Protein AF-A0A7K4CDP3-F1 (afdb_monomer_lite)

Secondary structure (DSSP, 8-state):
-PPP----S---------GGGEESGGG-S-GGGTTEEEEEEEEEEETTEEEEEEEEEE-HHHHHHHTTS--

Radius of gyration: 15.06 Å; chains: 1; bounding box: 26×27×48 Å

pLDDT: mean 80.37, std 11.94, range [55.66, 95.44]

Sequence (71 aa):
KAKTGILVDDVLAVSTFERTDIDETSASGGEEDAAINGIIKKKIKEKEQERHELIIWIDIRHLLRDIGEVS

Structure (mmCIF, N/CA/C/O backbone):
data_AF-A0A7K4CDP3-F1
#
_entry.id   AF-A0A7K4CDP3-F1
#
loop_
_atom_site.group_PDB
_atom_site.id
_atom_site.type_symbol
_atom_site.label_atom_id
_atom_site.label_alt_id
_atom_site.label_comp_id
_atom_site.label_asym_id
_atom_site.label_entity_id
_atom_site.label_seq_id
_atom_site.pdbx_PDB_ins_code
_atom_site.Cartn_x
_atom_site.Cartn_y
_atom_site.Cartn_z
_atom_site.occupancy
_atom_site.B_iso_or_equiv
_atom_site.auth_seq_id
_atom_site.auth_comp_id
_atom_site.auth_asym_id
_atom_site.auth_atom_id
_atom_site.pdbx_PDB_model_num
ATOM 1 N N . LYS A 1 1 ? 7.023 -7.576 -23.877 1.00 63.81 1 LYS A N 1
ATOM 2 C CA . LYS A 1 1 ? 7.541 -7.439 -22.494 1.00 63.81 1 LYS A CA 1
ATOM 3 C C . LYS A 1 1 ? 7.340 -8.771 -21.784 1.00 63.81 1 LYS A C 1
ATOM 5 O O . LYS A 1 1 ? 6.270 -9.352 -21.946 1.00 63.81 1 LYS A O 1
ATOM 10 N N . ALA A 1 2 ? 8.367 -9.280 -21.106 1.00 77.38 2 ALA A N 1
ATOM 11 C CA . ALA A 1 2 ? 8.247 -10.480 -20.281 1.00 77.38 2 ALA A CA 1
ATOM 12 C C . ALA A 1 2 ? 7.423 -10.166 -19.020 1.00 77.38 2 ALA A C 1
ATOM 14 O O . ALA A 1 2 ? 7.276 -9.000 -18.655 1.00 77.38 2 ALA A O 1
ATOM 15 N N . LYS A 1 3 ? 6.835 -11.189 -18.395 1.00 83.88 3 LYS A N 1
ATOM 16 C CA . LYS A 1 3 ? 6.196 -11.041 -17.083 1.00 83.88 3 LYS A CA 1
ATOM 17 C C . LYS A 1 3 ? 7.286 -11.141 -16.016 1.00 83.88 3 LYS A C 1
ATOM 19 O O . LYS A 1 3 ? 8.022 -12.124 -16.028 1.00 83.88 3 LYS A O 1
ATOM 24 N N . THR A 1 4 ? 7.349 -10.179 -15.104 1.00 85.88 4 THR A N 1
ATOM 25 C CA . THR A 1 4 ? 8.240 -10.229 -13.936 1.00 85.88 4 THR A CA 1
ATOM 26 C C . THR A 1 4 ? 7.477 -10.832 -12.756 1.00 85.88 4 THR A C 1
ATOM 28 O O . THR A 1 4 ? 6.323 -10.474 -12.513 1.00 85.88 4 THR A O 1
ATOM 31 N N . GLY A 1 5 ? 8.095 -11.783 -12.057 1.00 89.38 5 GLY A N 1
ATOM 32 C CA . GLY A 1 5 ? 7.562 -12.385 -10.834 1.00 89.38 5 GLY A CA 1
ATOM 33 C C . GLY A 1 5 ? 8.362 -11.925 -9.620 1.00 89.38 5 GLY A C 1
ATOM 34 O O . GLY A 1 5 ? 9.570 -11.739 -9.721 1.00 89.38 5 GLY A O 1
ATOM 35 N N . ILE A 1 6 ? 7.691 -11.754 -8.482 1.00 88.75 6 ILE A N 1
ATOM 36 C CA . ILE A 1 6 ? 8.322 -11.419 -7.200 1.00 88.75 6 ILE A CA 1
ATOM 37 C C . ILE A 1 6 ? 8.247 -12.667 -6.321 1.00 88.75 6 ILE A C 1
ATOM 39 O O . ILE A 1 6 ? 7.160 -13.214 -6.130 1.00 88.75 6 ILE A O 1
ATOM 43 N N . LEU A 1 7 ? 9.393 -13.133 -5.822 1.00 93.19 7 LEU A N 1
ATOM 44 C CA . LEU A 1 7 ? 9.455 -14.241 -4.871 1.00 93.19 7 LEU A CA 1
ATOM 45 C C . LEU A 1 7 ? 9.180 -13.711 -3.460 1.00 93.19 7 LEU A C 1
ATOM 47 O O . LEU A 1 7 ? 9.791 -12.728 -3.046 1.00 93.19 7 LEU A O 1
ATOM 51 N N . VAL A 1 8 ? 8.267 -14.360 -2.741 1.00 92.56 8 VAL A N 1
ATOM 52 C CA . VAL A 1 8 ? 7.876 -14.013 -1.368 1.00 92.56 8 VAL A CA 1
ATOM 53 C C . VAL A 1 8 ? 7.766 -15.282 -0.529 1.00 92.56 8 VAL A C 1
ATOM 55 O O . VAL A 1 8 ? 7.509 -16.351 -1.085 1.00 92.56 8 VAL A O 1
ATOM 58 N N . ASP A 1 9 ? 7.931 -15.155 0.788 1.00 95.44 9 ASP A N 1
ATOM 59 C CA . ASP A 1 9 ? 7.789 -16.286 1.711 1.00 95.44 9 ASP A CA 1
ATOM 60 C C . ASP A 1 9 ? 6.332 -16.751 1.813 1.00 95.44 9 ASP A C 1
ATOM 62 O O . ASP A 1 9 ? 6.064 -17.946 1.714 1.00 95.44 9 ASP A O 1
ATOM 66 N N . ASP A 1 10 ? 5.387 -15.817 1.983 1.00 94.69 10 ASP A N 1
ATOM 67 C CA . ASP A 1 10 ? 3.964 -16.145 2.077 1.00 94.69 10 ASP A CA 1
ATOM 68 C C . ASP A 1 10 ? 3.048 -14.964 1.714 1.00 94.69 10 ASP A C 1
ATOM 70 O O . ASP A 1 10 ? 3.435 -13.795 1.807 1.00 94.69 10 ASP A O 1
ATOM 74 N N . VAL A 1 11 ? 1.805 -15.265 1.322 1.00 92.38 11 VAL A N 1
ATOM 75 C CA . VAL A 1 11 ? 0.765 -14.258 1.038 1.00 92.38 11 VAL A CA 1
ATOM 76 C C . VAL A 1 11 ? -0.331 -14.352 2.093 1.00 92.38 11 VAL A C 1
ATOM 78 O O . VAL A 1 11 ? -1.146 -15.269 2.073 1.00 92.38 11 VAL A O 1
ATOM 81 N N . LEU A 1 12 ? -0.374 -13.376 3.003 1.00 89.94 12 LEU A N 1
ATOM 82 C CA . LEU A 1 12 ? -1.277 -13.417 4.158 1.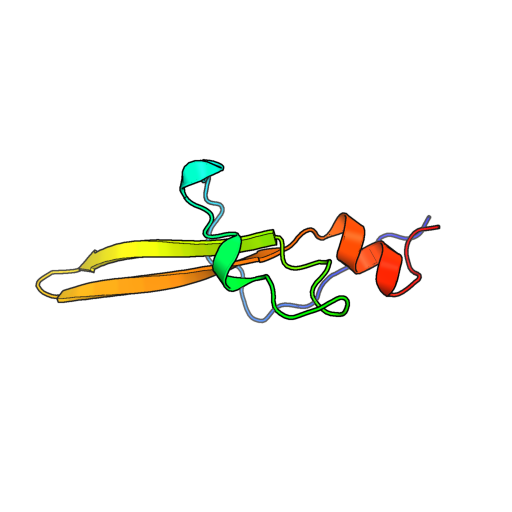00 89.94 12 LEU A CA 1
ATOM 83 C C . LEU A 1 12 ? -2.724 -13.047 3.807 1.00 89.94 12 LEU A C 1
ATOM 85 O O . LEU A 1 12 ? -3.655 -13.786 4.119 1.00 89.94 12 LEU A O 1
ATOM 89 N N . ALA A 1 13 ? -2.933 -11.877 3.196 1.00 89.00 13 ALA A N 1
ATOM 90 C CA . ALA A 1 13 ? -4.263 -11.363 2.878 1.00 89.00 13 ALA A CA 1
ATOM 91 C C . ALA A 1 13 ? -4.212 -10.220 1.857 1.00 89.00 13 ALA A C 1
ATOM 93 O O . ALA A 1 13 ? -3.210 -9.517 1.734 1.00 89.00 13 ALA A O 1
ATOM 94 N N . VAL A 1 14 ? -5.345 -9.976 1.195 1.00 90.44 14 VAL A N 1
ATOM 95 C CA . VAL A 1 14 ? -5.591 -8.743 0.436 1.00 90.44 14 VAL A CA 1
ATOM 96 C C . VAL A 1 14 ? -6.330 -7.768 1.346 1.00 90.44 14 VAL A C 1
ATOM 98 O O . VAL A 1 14 ? -7.396 -8.093 1.863 1.00 90.44 14 VAL A O 1
ATOM 101 N N . SER A 1 15 ? -5.751 -6.590 1.568 1.00 89.06 15 SER A N 1
ATOM 102 C CA . SER A 1 15 ? -6.324 -5.537 2.415 1.00 89.06 15 SER A CA 1
ATOM 103 C C . SER A 1 15 ? -6.475 -4.238 1.632 1.00 89.06 15 SER A C 1
ATOM 105 O O . SER A 1 15 ? -5.688 -3.954 0.729 1.00 89.06 15 SER A O 1
ATOM 107 N N . THR A 1 16 ? -7.483 -3.447 1.991 1.00 91.00 16 THR A N 1
ATOM 108 C CA . THR A 1 16 ? -7.691 -2.095 1.466 1.00 91.00 16 THR A CA 1
ATOM 109 C C . THR A 1 16 ? -7.333 -1.093 2.552 1.00 91.00 16 THR A C 1
ATOM 111 O O . THR A 1 16 ? -7.747 -1.260 3.697 1.00 91.00 16 THR A O 1
ATOM 114 N N . PHE A 1 17 ? -6.569 -0.073 2.179 1.00 89.44 17 PHE A N 1
ATOM 115 C CA . PHE A 1 17 ? -6.153 1.014 3.056 1.00 89.44 17 PHE A CA 1
ATOM 116 C C . PHE A 1 17 ? -6.431 2.342 2.367 1.00 89.44 17 PHE A C 1
ATOM 118 O O . PHE A 1 17 ? -6.308 2.445 1.142 1.00 89.44 17 PHE A O 1
ATOM 125 N N . GLU A 1 18 ? -6.792 3.346 3.154 1.00 90.56 18 GLU A N 1
ATOM 126 C CA . GLU A 1 18 ? -6.913 4.713 2.674 1.00 90.56 18 GLU A CA 1
ATOM 127 C C . GLU A 1 18 ? -5.541 5.380 2.671 1.00 90.56 18 GLU A C 1
ATOM 129 O O . GLU A 1 18 ? -4.639 5.020 3.430 1.00 90.56 18 GLU A O 1
ATOM 134 N N . ARG A 1 19 ? -5.367 6.410 1.840 1.00 85.88 19 ARG A N 1
ATOM 135 C CA . ARG A 1 19 ? -4.079 7.117 1.781 1.00 85.88 19 ARG A CA 1
ATOM 136 C C . ARG A 1 19 ? -3.700 7.760 3.118 1.00 85.88 19 ARG A C 1
ATOM 138 O O . ARG A 1 19 ? -2.523 7.875 3.429 1.00 85.88 19 ARG A O 1
ATOM 145 N N . THR A 1 20 ? -4.694 8.124 3.922 1.00 89.06 20 THR A N 1
ATOM 146 C CA . THR A 1 20 ? -4.513 8.655 5.278 1.00 89.06 20 THR A CA 1
ATOM 147 C C . THR A 1 20 ? -3.943 7.643 6.268 1.00 89.06 20 THR A C 1
ATOM 149 O O . THR A 1 20 ? -3.452 8.047 7.317 1.00 89.06 20 THR A O 1
ATOM 152 N N . ASP A 1 21 ? -4.005 6.347 5.958 1.00 89.25 21 ASP A N 1
ATOM 153 C CA . ASP A 1 21 ? -3.450 5.290 6.808 1.00 89.25 21 ASP A CA 1
ATOM 154 C C . ASP A 1 21 ? -1.935 5.117 6.602 1.00 89.25 21 ASP A C 1
ATOM 156 O O . ASP A 1 21 ? -1.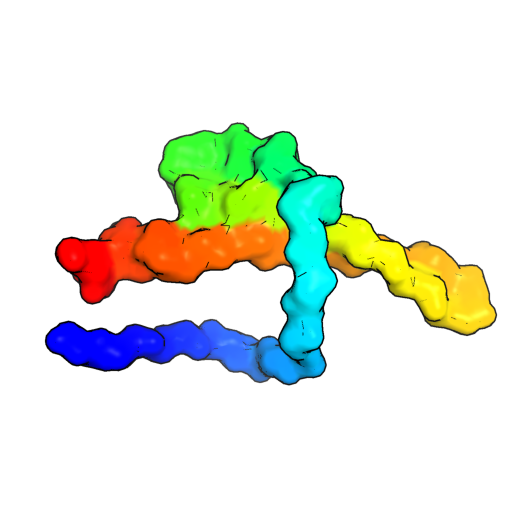280 4.404 7.367 1.00 89.25 21 ASP A O 1
ATOM 160 N N . ILE A 1 22 ? -1.382 5.755 5.563 1.00 88.94 22 ILE A N 1
ATOM 161 C CA . ILE A 1 22 ? 0.019 5.656 5.162 1.00 88.94 22 ILE A CA 1
ATOM 162 C C . ILE A 1 22 ? 0.815 6.785 5.821 1.00 88.94 22 ILE A C 1
ATOM 164 O O . ILE A 1 22 ? 0.601 7.968 5.567 1.00 88.94 22 ILE A O 1
ATOM 168 N N . ASP A 1 23 ? 1.784 6.408 6.646 1.00 89.06 23 ASP A N 1
ATOM 169 C CA . ASP A 1 23 ? 2.778 7.310 7.213 1.00 89.06 23 ASP A CA 1
ATOM 170 C C . ASP A 1 23 ? 3.923 7.500 6.203 1.00 89.06 23 ASP A C 1
ATOM 172 O O . ASP A 1 23 ? 4.876 6.717 6.165 1.00 89.06 23 ASP A O 1
ATOM 176 N N . GLU A 1 24 ? 3.802 8.524 5.351 1.00 81.56 24 GLU A N 1
ATOM 177 C CA . GLU A 1 24 ? 4.807 8.882 4.330 1.00 81.56 24 GLU A CA 1
ATOM 178 C C . GLU A 1 24 ? 6.085 9.489 4.963 1.00 81.56 24 GLU A C 1
ATOM 180 O O . GLU A 1 24 ? 7.168 9.420 4.387 1.00 81.56 24 GLU A O 1
ATOM 185 N N . THR A 1 25 ? 5.998 1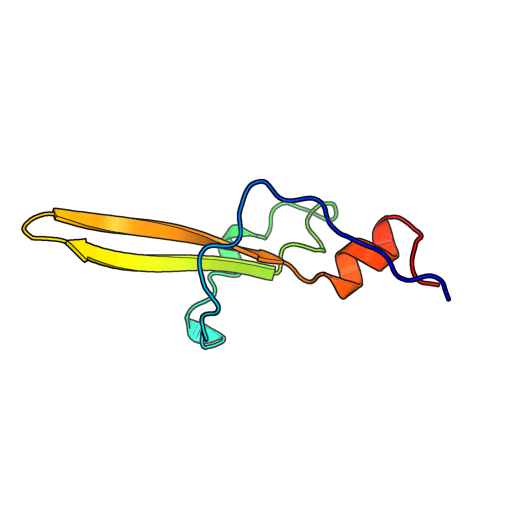0.020 6.193 1.00 73.06 25 THR A N 1
ATOM 186 C CA . THR A 1 25 ? 7.143 10.630 6.910 1.00 73.06 25 THR A CA 1
ATOM 187 C C . THR A 1 25 ? 8.173 9.579 7.315 1.00 73.06 25 THR A C 1
ATOM 189 O O . THR A 1 25 ? 9.365 9.854 7.395 1.00 73.06 25 THR A O 1
ATOM 192 N N . SER A 1 26 ? 7.719 8.351 7.562 1.00 62.72 26 SER A N 1
ATOM 193 C CA . SER A 1 26 ? 8.595 7.241 7.939 1.00 62.72 26 SER A CA 1
ATOM 194 C C . SER A 1 26 ? 9.424 6.690 6.767 1.00 62.72 26 SER A C 1
ATOM 196 O O . SER A 1 26 ? 10.325 5.893 7.007 1.00 62.72 26 SER A O 1
ATOM 198 N N . ALA A 1 27 ? 9.132 7.102 5.527 1.00 60.78 27 ALA A N 1
ATOM 199 C CA . ALA A 1 27 ? 9.817 6.662 4.308 1.00 60.78 27 ALA A CA 1
ATOM 200 C C . ALA A 1 27 ? 10.772 7.716 3.713 1.00 60.78 27 ALA A C 1
ATOM 202 O O . ALA A 1 27 ? 11.358 7.490 2.662 1.00 60.78 27 ALA A O 1
ATOM 203 N N . SER A 1 28 ? 10.975 8.867 4.365 1.00 56.22 28 SER A N 1
ATOM 204 C CA . SER A 1 28 ? 11.813 9.960 3.841 1.00 56.22 28 SER A CA 1
ATOM 205 C C . SER A 1 28 ? 13.331 9.726 3.996 1.00 56.22 28 SER A C 1
ATOM 207 O O . SER A 1 28 ? 14.085 10.663 4.258 1.00 56.22 28 SER A O 1
ATOM 209 N N . GLY A 1 29 ? 13.779 8.476 3.867 1.00 55.66 29 GLY A N 1
ATOM 210 C CA . GLY A 1 29 ? 15.142 7.994 4.098 1.00 55.66 29 GLY A CA 1
ATOM 211 C C . GLY A 1 29 ? 16.109 8.132 2.917 1.00 55.66 29 GLY A C 1
ATOM 212 O O . GLY A 1 29 ? 17.028 7.338 2.808 1.00 55.66 29 GLY A O 1
ATOM 213 N N . GLY A 1 30 ? 15.960 9.136 2.047 1.00 56.59 30 GLY A N 1
ATOM 214 C CA . GLY A 1 30 ? 16.903 9.412 0.948 1.00 56.59 30 GLY A CA 1
ATOM 215 C C . GLY A 1 30 ? 16.466 8.904 -0.433 1.00 56.59 30 GLY A C 1
ATOM 216 O O . GLY A 1 30 ? 15.459 8.219 -0.574 1.00 56.59 30 GLY A O 1
ATOM 217 N N . GLU A 1 31 ? 17.215 9.293 -1.473 1.00 58.41 31 GLU A N 1
ATOM 218 C CA . GLU A 1 31 ? 16.894 9.015 -2.889 1.00 58.41 31 GLU A CA 1
ATOM 219 C C . GLU A 1 31 ? 16.869 7.512 -3.238 1.00 58.41 31 GLU A C 1
ATOM 221 O O . GLU A 1 31 ? 16.267 7.133 -4.240 1.00 58.41 31 GLU A O 1
ATOM 226 N N . GLU A 1 32 ? 17.468 6.656 -2.402 1.00 57.25 32 GLU A N 1
ATOM 227 C CA . GLU A 1 32 ? 17.488 5.194 -2.571 1.00 57.25 32 GLU A CA 1
ATOM 228 C C . GLU A 1 32 ? 16.157 4.511 -2.178 1.00 57.25 32 GLU A C 1
ATOM 230 O O . GLU A 1 32 ? 15.903 3.388 -2.608 1.00 57.25 32 GLU A O 1
ATOM 235 N N . ASP A 1 33 ? 15.267 5.196 -1.446 1.00 63.31 33 ASP A N 1
ATOM 236 C CA . ASP A 1 33 ? 13.986 4.653 -0.958 1.00 63.31 33 ASP A CA 1
ATOM 237 C C . ASP A 1 33 ? 12.776 5.028 -1.843 1.00 63.31 33 ASP A C 1
ATOM 239 O O . ASP A 1 33 ? 11.625 4.921 -1.421 1.00 63.31 33 ASP A O 1
ATOM 243 N N . ALA A 1 34 ? 12.995 5.435 -3.100 1.00 70.00 34 ALA A N 1
ATOM 244 C CA . ALA A 1 34 ? 11.943 5.946 -3.993 1.00 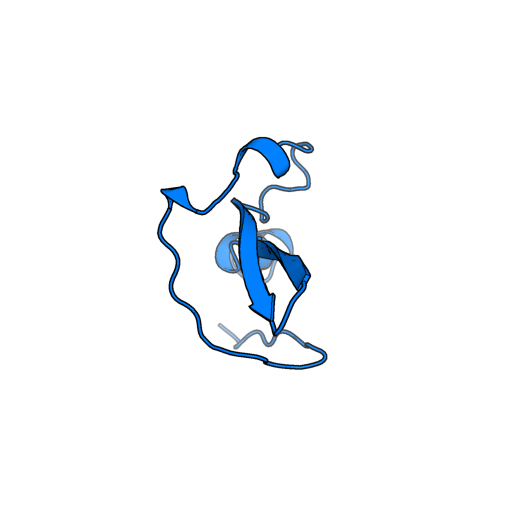70.00 34 ALA A CA 1
ATOM 245 C C . ALA A 1 34 ? 10.767 4.974 -4.244 1.00 70.00 34 ALA A C 1
ATOM 247 O O . ALA A 1 34 ? 9.670 5.400 -4.611 1.00 70.00 34 ALA A O 1
ATOM 248 N N . ALA A 1 35 ? 10.975 3.670 -4.045 1.00 81.50 35 ALA A N 1
ATOM 249 C CA . ALA A 1 35 ? 9.933 2.657 -4.179 1.00 81.50 35 ALA A CA 1
ATOM 250 C C . ALA A 1 35 ? 9.089 2.462 -2.905 1.00 81.50 35 ALA A C 1
ATOM 252 O O . ALA A 1 35 ? 8.028 1.835 -2.974 1.00 81.50 35 ALA A O 1
ATOM 253 N N . ILE A 1 36 ? 9.528 2.962 -1.747 1.00 87.44 36 ILE A N 1
ATOM 254 C CA . ILE A 1 36 ? 8.789 2.869 -0.487 1.00 87.44 36 ILE A CA 1
ATOM 255 C C . ILE A 1 36 ? 7.919 4.116 -0.350 1.00 87.44 36 ILE A C 1
ATOM 257 O O . ILE A 1 36 ? 8.388 5.218 -0.099 1.00 87.44 36 ILE A O 1
ATOM 261 N N . ASN A 1 37 ? 6.611 3.930 -0.474 1.00 85.81 37 ASN A N 1
ATOM 262 C CA . ASN A 1 37 ? 5.648 5.022 -0.375 1.00 85.81 37 ASN A CA 1
ATOM 263 C C . ASN A 1 37 ? 5.341 5.416 1.081 1.00 85.81 37 ASN A C 1
ATOM 265 O O . ASN A 1 37 ? 4.832 6.507 1.316 1.00 85.81 37 ASN A O 1
ATOM 269 N N . GLY A 1 38 ? 5.564 4.525 2.052 1.00 89.69 38 GLY A N 1
ATOM 270 C CA . GLY A 1 38 ? 5.268 4.789 3.462 1.00 89.69 38 GLY A CA 1
ATOM 271 C C . GLY A 1 38 ? 5.032 3.531 4.291 1.00 89.69 38 GLY A C 1
ATOM 272 O O . GLY A 1 38 ? 5.127 2.407 3.795 1.00 89.69 38 GLY A O 1
ATOM 273 N N . ILE A 1 39 ? 4.699 3.725 5.568 1.00 91.25 39 ILE A N 1
ATOM 274 C CA . ILE A 1 39 ? 4.406 2.637 6.512 1.00 91.25 39 ILE A CA 1
ATOM 275 C C . ILE A 1 39 ? 2.962 2.748 7.000 1.00 91.25 39 ILE A C 1
ATOM 277 O O . ILE A 1 39 ? 2.532 3.798 7.463 1.00 91.25 39 ILE A O 1
ATOM 281 N N . ILE A 1 40 ? 2.217 1.648 6.963 1.00 91.75 40 ILE A N 1
ATOM 282 C CA . ILE A 1 40 ? 0.863 1.555 7.514 1.00 91.75 40 ILE A CA 1
ATOM 283 C C . ILE A 1 40 ? 0.942 0.917 8.902 1.00 91.75 40 ILE A C 1
ATOM 285 O O . ILE A 1 40 ? 1.507 -0.165 9.073 1.00 91.75 40 ILE A O 1
ATOM 289 N N . LYS A 1 41 ? 0.361 1.582 9.907 1.00 90.12 41 LYS A N 1
ATOM 290 C CA . LYS A 1 41 ? 0.344 1.122 11.307 1.00 90.12 41 LYS A CA 1
ATOM 291 C C . LYS A 1 41 ? -1.014 0.509 11.637 1.00 90.12 41 LYS A C 1
ATOM 293 O O . LYS A 1 41 ? -1.935 1.203 12.067 1.00 90.12 41 LYS A O 1
ATOM 298 N N . LYS A 1 42 ? -1.147 -0.805 11.472 1.00 86.25 42 LYS A N 1
ATOM 299 C CA . LYS A 1 42 ? -2.402 -1.521 11.717 1.00 86.25 42 LYS A CA 1
ATOM 300 C C . LYS A 1 42 ? -2.521 -1.912 13.188 1.00 86.25 42 LYS A C 1
ATOM 302 O O . LYS A 1 42 ? -1.695 -2.646 13.727 1.00 86.25 42 LYS A O 1
ATOM 307 N N . LYS A 1 43 ? -3.572 -1.429 13.852 1.00 82.12 43 LYS A N 1
ATOM 308 C CA . LYS A 1 43 ? -3.927 -1.867 15.209 1.00 82.12 43 LYS A CA 1
ATOM 309 C C . LYS A 1 43 ? -4.628 -3.218 15.142 1.00 82.12 43 LYS A C 1
ATOM 311 O O . LYS A 1 43 ? -5.680 -3.333 14.516 1.00 82.12 43 LYS A O 1
ATOM 316 N N . ILE A 1 44 ? -4.080 -4.211 15.830 1.00 80.81 44 ILE A N 1
ATOM 317 C CA . ILE A 1 44 ? -4.705 -5.519 16.012 1.00 80.81 44 ILE A CA 1
ATOM 318 C C . ILE A 1 44 ? -5.109 -5.641 17.480 1.00 80.81 44 ILE A C 1
ATOM 320 O O . ILE A 1 44 ? -4.285 -5.479 18.383 1.00 80.81 44 ILE A O 1
ATOM 324 N N . LYS A 1 45 ? -6.397 -5.908 17.714 1.00 72.88 45 LYS A N 1
ATOM 325 C CA . LYS A 1 45 ? -6.923 -6.269 19.032 1.00 72.88 45 LYS A CA 1
ATOM 326 C C . LYS A 1 45 ? -7.117 -7.773 19.083 1.00 72.88 45 LYS A C 1
ATOM 328 O O . LYS A 1 45 ? -8.091 -8.280 18.534 1.00 72.88 45 LYS A O 1
ATOM 333 N N . GLU A 1 46 ? -6.224 -8.473 19.771 1.00 70.50 46 GLU A N 1
ATOM 334 C CA . GLU A 1 46 ? -6.407 -9.888 20.081 1.00 70.50 46 GLU A CA 1
ATOM 335 C C . GLU A 1 46 ? -6.496 -10.098 21.585 1.00 70.50 46 GLU A C 1
ATOM 337 O O . GLU A 1 46 ? -5.521 -9.885 22.301 1.00 70.50 46 GLU A O 1
ATOM 342 N N . LYS A 1 47 ? -7.682 -10.554 22.010 1.00 66.19 47 LYS A N 1
ATOM 343 C CA . LYS A 1 47 ? -8.081 -11.167 23.292 1.00 66.19 47 LYS A CA 1
ATOM 344 C C . LYS A 1 47 ? -7.734 -10.468 24.613 1.00 66.19 47 LYS A C 1
ATOM 346 O O . LYS A 1 47 ? -8.487 -10.692 25.541 1.00 66.19 47 LYS A O 1
ATOM 351 N N . GLU A 1 48 ? -6.693 -9.643 24.695 1.00 66.56 48 GLU A N 1
ATOM 352 C CA . GLU A 1 48 ? -6.305 -8.777 25.825 1.00 66.56 48 GLU A CA 1
ATOM 353 C C . GLU A 1 48 ? -5.027 -7.945 25.543 1.00 66.56 48 GLU A C 1
ATOM 355 O O . GLU A 1 48 ? -4.643 -7.120 26.368 1.00 66.56 48 GLU A O 1
ATOM 360 N N . GLN A 1 49 ? -4.365 -8.112 24.385 1.00 65.50 49 GLN A N 1
ATOM 361 C CA . GLN A 1 49 ? -3.197 -7.314 23.987 1.00 65.50 49 GLN A CA 1
ATOM 362 C C . GLN A 1 49 ? -3.507 -6.452 22.760 1.00 65.50 49 GLN A C 1
ATOM 364 O O . GLN A 1 49 ? -3.987 -6.940 21.734 1.00 65.50 49 GLN A O 1
ATOM 369 N N . GLU A 1 50 ? -3.193 -5.160 22.859 1.00 73.38 50 GLU A N 1
ATOM 370 C CA . GLU A 1 50 ? -3.086 -4.284 21.694 1.00 73.38 50 GLU A CA 1
ATOM 371 C C . GLU A 1 50 ? -1.688 -4.450 21.092 1.00 73.38 50 GLU A C 1
ATOM 373 O O . GLU A 1 50 ? -0.679 -4.209 21.759 1.00 73.38 50 GLU A O 1
ATOM 378 N N . ARG A 1 51 ? -1.621 -4.884 19.830 1.00 80.06 51 ARG A N 1
ATOM 379 C CA . ARG A 1 51 ? -0.373 -4.932 19.060 1.00 80.06 51 ARG A CA 1
ATOM 380 C C . ARG A 1 51 ? -0.504 -4.084 17.807 1.00 80.06 51 ARG A C 1
ATOM 382 O O . ARG A 1 51 ? -1.572 -3.991 17.203 1.00 80.06 51 ARG A O 1
ATOM 389 N N . HIS A 1 52 ? 0.605 -3.464 17.434 1.00 80.19 52 HIS A N 1
ATOM 390 C CA . HIS A 1 52 ? 0.726 -2.717 16.194 1.00 80.19 52 HIS A CA 1
ATOM 391 C C . HIS A 1 52 ? 1.514 -3.551 15.192 1.00 80.19 52 HIS A C 1
ATOM 393 O O . HIS A 1 52 ? 2.681 -3.856 15.423 1.00 80.19 52 HIS A O 1
ATOM 399 N N . GLU A 1 53 ? 0.867 -3.915 14.093 1.00 87.56 53 GLU A N 1
ATOM 400 C CA . GLU A 1 53 ? 1.527 -4.472 12.919 1.00 87.56 53 GLU A CA 1
ATOM 401 C C . GLU A 1 53 ? 1.969 -3.312 12.017 1.00 87.56 53 GLU A C 1
ATOM 403 O O . GLU A 1 53 ? 1.208 -2.366 11.787 1.00 87.56 53 GLU A O 1
ATOM 408 N N . LEU A 1 54 ? 3.214 -3.362 11.545 1.00 89.44 54 LEU A N 1
ATOM 409 C CA . LEU A 1 54 ? 3.771 -2.387 10.611 1.00 89.44 54 LEU A CA 1
ATOM 410 C C . LEU A 1 54 ? 3.828 -3.023 9.226 1.00 89.44 54 LEU A C 1
ATOM 412 O O . LEU A 1 54 ? 4.441 -4.074 9.058 1.00 89.44 54 LEU A O 1
ATOM 416 N N . ILE A 1 55 ? 3.201 -2.381 8.247 1.00 91.44 55 ILE A N 1
ATOM 417 C CA . ILE A 1 55 ? 3.158 -2.848 6.860 1.00 91.44 55 ILE A CA 1
ATOM 418 C C . ILE A 1 55 ? 3.876 -1.817 5.993 1.00 91.44 55 ILE A C 1
ATOM 420 O O . ILE A 1 55 ? 3.530 -0.638 6.027 1.00 91.44 55 ILE A O 1
ATOM 424 N N . ILE A 1 56 ? 4.863 -2.249 5.211 1.00 90.69 56 ILE A N 1
ATOM 425 C CA . ILE A 1 56 ? 5.570 -1.379 4.262 1.00 90.69 56 ILE A CA 1
ATOM 426 C C . ILE A 1 56 ? 4.737 -1.277 2.980 1.00 90.69 56 ILE A C 1
ATOM 428 O O . ILE A 1 56 ? 4.398 -2.292 2.371 1.00 90.69 56 ILE A O 1
ATOM 432 N N . TRP A 1 57 ? 4.403 -0.056 2.564 1.00 91.44 57 TRP A N 1
ATOM 433 C CA . TRP A 1 57 ? 3.681 0.208 1.322 1.00 91.44 57 TRP A CA 1
ATOM 434 C C . TRP A 1 57 ? 4.675 0.481 0.190 1.00 91.44 57 TRP A C 1
ATOM 436 O O . TRP A 1 57 ? 5.413 1.462 0.237 1.00 91.44 57 TRP A O 1
ATOM 446 N N . ILE A 1 58 ? 4.700 -0.381 -0.829 1.00 90.00 58 ILE A N 1
ATOM 447 C CA . ILE A 1 58 ? 5.701 -0.348 -1.908 1.00 90.00 58 ILE A CA 1
ATOM 448 C C . ILE A 1 58 ? 5.029 -0.016 -3.246 1.00 90.00 58 ILE A C 1
ATOM 450 O O . ILE A 1 58 ? 4.051 -0.662 -3.633 1.00 90.00 58 ILE A O 1
ATOM 454 N N . ASP A 1 59 ? 5.572 0.949 -3.995 1.00 88.75 59 ASP A N 1
ATOM 455 C CA . ASP A 1 59 ? 5.238 1.135 -5.407 1.00 88.75 59 ASP A CA 1
ATOM 456 C C . ASP A 1 59 ? 6.025 0.151 -6.277 1.00 88.75 59 ASP A C 1
ATOM 458 O O . ASP A 1 59 ? 7.142 0.409 -6.729 1.00 88.75 59 ASP A O 1
ATOM 462 N N . ILE A 1 60 ? 5.389 -0.982 -6.571 1.00 88.88 60 ILE A N 1
ATOM 463 C CA . ILE A 1 60 ? 5.963 -2.030 -7.420 1.00 88.88 60 ILE A CA 1
ATOM 464 C C . ILE A 1 60 ? 6.355 -1.486 -8.805 1.00 88.88 60 ILE A C 1
ATOM 466 O O . ILE A 1 60 ? 7.312 -1.969 -9.399 1.00 88.88 60 ILE A O 1
ATOM 470 N N . ARG A 1 61 ? 5.664 -0.476 -9.355 1.00 86.06 61 ARG A N 1
ATOM 471 C CA . ARG A 1 61 ? 5.999 0.042 -10.693 1.00 86.06 61 ARG A CA 1
ATOM 472 C C . ARG A 1 61 ? 7.298 0.831 -10.688 1.00 86.06 61 ARG A C 1
ATOM 474 O O . ARG A 1 61 ? 8.051 0.705 -11.648 1.00 86.06 61 ARG A O 1
ATOM 481 N N . HIS A 1 62 ? 7.540 1.625 -9.647 1.00 85.69 62 HIS A N 1
ATOM 482 C CA . HIS A 1 62 ? 8.819 2.315 -9.473 1.00 85.69 62 HIS A CA 1
ATOM 483 C C . HIS A 1 62 ? 9.931 1.307 -9.186 1.00 85.69 62 HIS A C 1
ATOM 485 O O . HIS A 1 62 ? 10.920 1.298 -9.911 1.00 85.69 62 HIS A O 1
ATOM 491 N N . LEU A 1 63 ? 9.692 0.351 -8.280 1.00 85.00 63 LEU A N 1
ATOM 492 C CA . LEU A 1 63 ? 10.648 -0.718 -7.984 1.00 85.00 63 LEU A CA 1
ATOM 493 C C . LEU A 1 63 ? 11.099 -1.470 -9.246 1.00 85.00 63 LEU A C 1
ATOM 495 O O . LEU A 1 63 ? 12.290 -1.663 -9.464 1.00 85.00 63 LEU A O 1
ATOM 499 N N . LEU A 1 64 ? 10.154 -1.876 -10.101 1.00 85.38 64 LEU A N 1
ATOM 500 C CA . LEU A 1 64 ? 10.456 -2.600 -11.339 1.00 85.38 64 LEU A CA 1
ATOM 501 C C . LEU A 1 64 ? 11.176 -1.732 -12.390 1.00 85.38 64 LEU A C 1
ATOM 503 O O . LEU A 1 64 ? 11.891 -2.264 -13.238 1.00 85.38 64 LEU A O 1
ATOM 507 N N . ARG A 1 65 ? 10.992 -0.408 -12.375 1.00 83.50 65 ARG A N 1
ATOM 508 C CA . ARG A 1 65 ? 11.736 0.504 -13.259 1.00 83.50 65 ARG A CA 1
ATOM 509 C C . ARG A 1 65 ? 13.185 0.643 -12.812 1.00 83.50 65 ARG A C 1
ATOM 511 O O . ARG A 1 65 ? 14.069 0.522 -13.655 1.00 83.50 65 ARG A O 1
ATOM 518 N N . ASP A 1 66 ? 13.413 0.833 -11.515 1.00 76.31 66 ASP A N 1
ATOM 519 C CA . ASP A 1 66 ? 14.751 1.061 -10.956 1.00 76.31 66 ASP A CA 1
ATOM 520 C C . ASP A 1 66 ? 15.669 -0.151 -11.149 1.00 76.31 66 ASP A C 1
ATOM 522 O O . ASP A 1 66 ? 16.846 -0.001 -11.469 1.00 76.31 66 ASP A O 1
ATOM 526 N N . ILE A 1 67 ? 15.120 -1.368 -11.0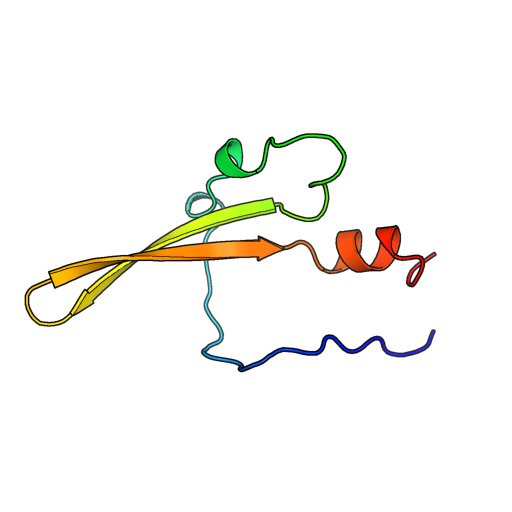69 1.00 76.62 67 ILE A N 1
ATOM 527 C CA . ILE A 1 67 ? 15.867 -2.604 -11.358 1.00 76.62 67 ILE A CA 1
ATOM 528 C C . ILE A 1 67 ? 16.058 -2.878 -12.865 1.00 76.62 67 ILE A C 1
ATOM 530 O O . ILE A 1 67 ? 16.597 -3.918 -13.236 1.00 76.62 67 ILE A O 1
ATOM 534 N N . GLY A 1 68 ? 15.626 -1.967 -13.745 1.00 68.19 68 GLY A N 1
ATOM 535 C CA . GLY A 1 68 ? 15.835 -2.050 -15.195 1.00 68.19 68 GLY A CA 1
ATOM 536 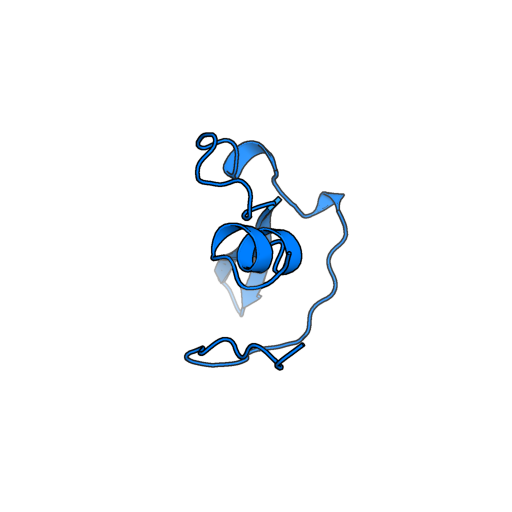C C . GLY A 1 68 ? 14.859 -2.958 -15.954 1.00 68.19 68 GLY A C 1
ATOM 537 O O . GLY A 1 68 ? 15.048 -3.190 -17.148 1.00 68.19 68 GLY A O 1
ATOM 538 N N . GLU A 1 69 ? 13.796 -3.450 -15.312 1.00 60.62 69 GLU A N 1
ATOM 539 C CA . GLU A 1 69 ? 12.824 -4.374 -15.924 1.00 60.62 69 GLU A CA 1
ATOM 540 C C . GLU A 1 69 ? 11.776 -3.653 -16.793 1.00 60.62 69 GLU A C 1
ATOM 542 O O . GLU A 1 69 ? 11.144 -4.246 -17.677 1.00 60.62 69 GLU A O 1
ATOM 547 N N . VAL A 1 70 ? 11.570 -2.351 -16.572 1.00 56.97 70 VAL A N 1
ATOM 548 C CA . VAL A 1 70 ? 10.559 -1.559 -17.281 1.00 56.97 70 VAL A CA 1
ATOM 549 C C . VAL A 1 70 ? 11.181 -0.265 -17.801 1.00 56.97 70 VAL A C 1
ATOM 551 O O . VAL A 1 70 ? 11.264 0.719 -17.079 1.00 56.97 70 VAL A O 1
ATOM 554 N N . SER A 1 71 ? 11.556 -0.266 -19.085 1.00 57.09 71 SER A N 1
ATOM 555 C CA . SER A 1 71 ? 11.783 0.959 -19.873 1.00 57.09 71 SER A CA 1
ATOM 556 C C . SER A 1 71 ? 10.482 1.725 -20.084 1.00 57.09 71 SER A C 1
ATOM 558 O O . SER A 1 71 ? 9.433 1.041 -20.275 1.00 57.09 71 SER A O 1
#

Foldseek 3Di:
DDDDDDDDPDDDDDDDDDPVQFAQVQQVPDPVSVQFRGWGWDWDDDDHDTDTDIDTDGNVVVVCVVVPNPD